Protein AF-A0A8J6DW94-F1 (afdb_monomer_lite)

InterPro domains:
  IPR004018 RPEL repeat [PF02755] (27-47)
  IPR004018 RPEL repeat [PF02755] (63-83)
  IPR004018 RPEL repeat [PS51073] (24-49)
  IPR004018 RPEL repeat [PS51073] (62-87)
  IPR004018 RPEL repeat [SM00707] (24-49)
  IPR004018 RPEL repeat [SM00707] (62-87)

Structure (mmCIF, N/CA/C/O backbone):
data_AF-A0A8J6DW94-F1
#
_entry.id   AF-A0A8J6DW94-F1
#
loop_
_atom_site.group_PDB
_atom_site.id
_atom_site.type_symbol
_atom_site.label_atom_id
_atom_site.label_alt_id
_atom_site.label_comp_id
_atom_site.label_asym_id
_atom_site.label_entity_id
_atom_site.label_seq_id
_atom_site.pdbx_PDB_ins_code
_atom_site.Cartn_x
_atom_site.Cartn_y
_atom_site.Cartn_z
_atom_site.occupancy
_atom_site.B_iso_or_equiv
_atom_site.auth_seq_id
_atom_site.auth_comp_id
_atom_site.auth_asym_id
_atom_site.auth_atom_id
_atom_site.pdbx_PDB_model_num
ATOM 1 N N . MET A 1 1 ? -70.654 -17.338 46.411 1.00 40.53 1 MET A N 1
ATOM 2 C CA . MET A 1 1 ? -70.221 -18.066 45.198 1.00 40.53 1 MET A CA 1
ATOM 3 C C . MET A 1 1 ? -68.732 -18.326 45.319 1.00 40.53 1 MET A C 1
ATOM 5 O O . MET A 1 1 ? -67.954 -17.405 45.124 1.00 40.53 1 MET A O 1
ATOM 9 N N . SER A 1 2 ? -68.348 -19.541 45.704 1.00 48.34 2 SER A N 1
ATOM 10 C CA . SER A 1 2 ? -66.944 -19.967 45.743 1.00 48.34 2 SER A CA 1
ATOM 11 C C . SER A 1 2 ? -66.752 -21.016 44.650 1.00 48.34 2 SER A C 1
ATOM 13 O O . SER A 1 2 ? -67.523 -21.980 44.637 1.00 48.34 2 SER A O 1
ATOM 15 N N . PRO A 1 3 ? -65.797 -20.866 43.718 1.00 54.03 3 PRO A N 1
ATOM 16 C CA . PRO A 1 3 ? -65.589 -21.875 42.697 1.00 54.03 3 PRO A CA 1
ATOM 17 C C . PR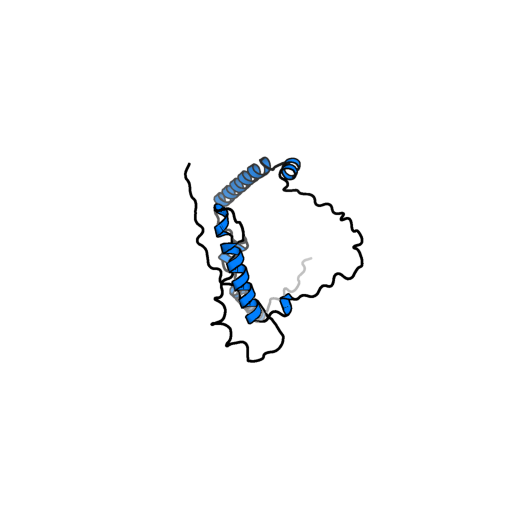O A 1 3 ? -64.785 -23.029 43.303 1.00 54.03 3 PRO A C 1
ATOM 19 O O . PRO A 1 3 ? -63.608 -22.884 43.622 1.00 54.03 3 PRO A O 1
ATOM 22 N N . GLN A 1 4 ? -65.427 -24.184 43.467 1.00 47.59 4 GLN A N 1
ATOM 23 C CA . GLN A 1 4 ? -64.734 -25.451 43.680 1.00 47.59 4 GLN A CA 1
ATOM 24 C C . GLN A 1 4 ? -64.461 -26.075 42.310 1.00 47.59 4 GLN A C 1
ATOM 26 O O . GLN A 1 4 ? -65.332 -26.707 41.718 1.00 47.59 4 GLN A O 1
ATOM 31 N N . GLY A 1 5 ? -63.258 -25.861 41.781 1.00 53.09 5 GLY A N 1
ATOM 32 C CA . GLY A 1 5 ? -62.704 -26.730 40.744 1.00 53.09 5 GLY A CA 1
ATOM 33 C C . GLY A 1 5 ? -61.970 -27.896 41.414 1.00 53.09 5 GLY A C 1
ATOM 34 O O . GLY A 1 5 ? -61.315 -27.670 42.434 1.00 53.09 5 GLY A O 1
ATOM 35 N N . PRO A 1 6 ? -62.031 -29.133 40.889 1.00 53.91 6 PRO A N 1
ATOM 36 C CA . PRO A 1 6 ? -61.232 -30.219 41.430 1.00 53.91 6 PRO A CA 1
ATOM 37 C C . PRO A 1 6 ? -59.765 -29.938 41.097 1.00 53.91 6 PRO A C 1
ATOM 39 O O . PRO A 1 6 ? -59.317 -30.131 39.964 1.00 53.91 6 PRO A O 1
ATOM 42 N N . GLY A 1 7 ? -59.011 -29.464 42.090 1.00 57.47 7 GLY A N 1
ATOM 43 C CA . GLY A 1 7 ? -57.556 -29.489 42.059 1.00 57.47 7 GLY A CA 1
ATOM 44 C C . GLY A 1 7 ? -57.127 -30.944 41.944 1.00 57.47 7 GLY A C 1
ATOM 45 O O . GLY A 1 7 ? -57.114 -31.672 42.933 1.00 57.47 7 GLY A O 1
ATOM 46 N N . ARG A 1 8 ? -56.869 -31.395 40.715 1.00 63.56 8 ARG A N 1
ATOM 47 C CA . ARG A 1 8 ? -56.412 -32.751 40.414 1.00 63.56 8 ARG A CA 1
ATOM 48 C C . ARG A 1 8 ? -55.050 -32.918 41.095 1.00 63.56 8 ARG A C 1
ATOM 50 O O . ARG A 1 8 ? -54.038 -32.479 40.556 1.00 63.56 8 ARG A O 1
ATOM 57 N N . LEU A 1 9 ? -55.035 -33.468 42.310 1.00 63.00 9 LEU A N 1
ATOM 58 C CA . LEU A 1 9 ? -53.803 -33.808 43.018 1.00 63.00 9 LEU A CA 1
ATOM 59 C C . LEU A 1 9 ? -53.008 -34.743 42.104 1.00 63.00 9 LEU A C 1
ATOM 61 O O . LEU A 1 9 ? -53.555 -35.727 41.597 1.00 63.00 9 LEU A O 1
ATOM 65 N N . MET A 1 10 ? -51.753 -34.390 41.814 1.00 67.31 10 MET A N 1
ATOM 66 C CA . MET A 1 10 ? -50.917 -35.237 40.968 1.00 67.31 10 MET A CA 1
ATOM 67 C C . MET A 1 10 ? -50.777 -36.612 41.629 1.00 67.31 10 MET A C 1
ATOM 69 O O . MET A 1 10 ? -50.791 -36.741 42.850 1.00 67.31 10 MET A O 1
ATOM 73 N N . THR A 1 11 ? -50.699 -37.672 40.832 1.00 78.31 11 THR A N 1
ATOM 74 C CA . THR A 1 11 ? -50.523 -39.020 41.381 1.00 78.31 11 THR A CA 1
ATOM 75 C C . THR A 1 11 ? -49.097 -39.174 41.927 1.00 78.31 11 THR A C 1
ATOM 77 O O . THR A 1 11 ? -48.193 -38.497 41.433 1.00 78.31 11 THR A O 1
ATOM 80 N N . PRO A 1 12 ? -48.837 -40.084 42.886 1.00 76.19 12 PRO A N 1
ATOM 81 C CA . PRO A 1 12 ? -47.481 -40.372 43.374 1.00 76.19 12 PRO A CA 1
ATOM 82 C C . PRO A 1 12 ? -46.463 -40.617 42.245 1.00 76.19 12 PRO A C 1
ATOM 84 O O . PRO A 1 12 ? -45.382 -40.039 42.243 1.00 76.19 12 PRO A O 1
ATOM 87 N N . ARG A 1 13 ? -46.865 -41.354 41.198 1.00 75.06 13 ARG A N 1
ATOM 88 C CA . ARG A 1 13 ? -46.064 -41.560 39.975 1.00 75.06 13 ARG A CA 1
ATOM 89 C C . ARG A 1 13 ? -45.854 -40.282 39.151 1.00 75.06 13 ARG A C 1
ATOM 91 O O . ARG A 1 13 ? -44.829 -40.125 38.495 1.00 75.06 13 ARG A O 1
ATOM 98 N N . GLY A 1 14 ? -46.824 -39.369 39.161 1.00 81.50 14 GLY A N 1
ATOM 99 C CA . GLY A 1 14 ? -46.700 -38.046 38.549 1.00 81.50 14 GLY A CA 1
ATOM 100 C C . GLY A 1 14 ? -45.644 -37.189 39.248 1.00 81.50 14 GLY A C 1
ATOM 101 O O . GLY A 1 14 ? -44.843 -36.553 38.567 1.00 81.50 14 GLY A O 1
ATOM 102 N N . TYR A 1 15 ? -45.577 -37.235 40.582 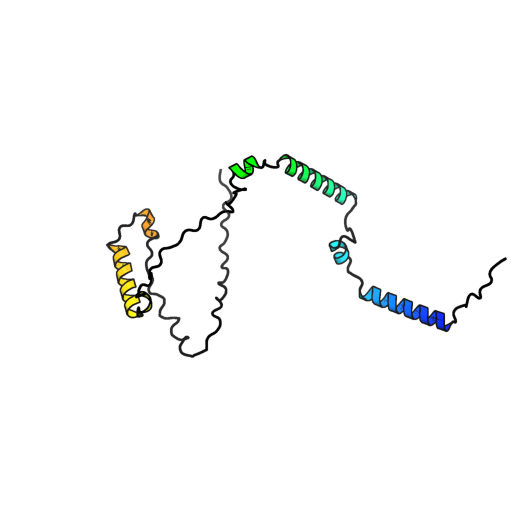1.00 80.88 15 TYR A N 1
ATOM 103 C CA . TYR A 1 15 ? -44.519 -36.565 41.344 1.00 80.88 15 TYR A CA 1
ATOM 104 C C . TYR A 1 15 ? -43.137 -37.150 41.038 1.00 80.88 15 TYR A C 1
ATOM 106 O O . TYR A 1 15 ? -42.209 -36.384 40.797 1.00 80.88 15 TYR A O 1
ATOM 114 N N . GLU A 1 16 ? -43.003 -38.475 40.950 1.00 84.06 16 GLU A N 1
ATOM 115 C CA . GLU A 1 16 ? -41.745 -39.136 40.561 1.00 84.06 16 GLU A CA 1
ATOM 116 C C . GLU A 1 16 ? -41.292 -38.751 39.144 1.00 84.06 16 GLU A C 1
ATOM 118 O O . GLU A 1 16 ? -40.115 -38.477 38.910 1.00 84.06 16 GLU A O 1
ATOM 123 N N . MET A 1 17 ? -42.221 -38.677 38.184 1.00 84.81 17 MET A N 1
ATOM 124 C CA . MET A 1 17 ? -41.913 -38.263 36.813 1.00 84.81 17 MET A CA 1
ATOM 125 C C . MET A 1 17 ? -41.454 -36.803 36.752 1.00 84.81 17 MET A C 1
ATOM 127 O O . MET A 1 17 ? -40.468 -36.497 36.082 1.00 84.81 17 MET A O 1
ATOM 131 N N . VAL A 1 18 ? -42.127 -35.904 37.474 1.00 87.50 18 VAL A N 1
ATOM 132 C CA . VAL A 1 18 ? -41.726 -34.492 37.567 1.00 87.50 18 VAL A CA 1
ATOM 133 C C . VAL A 1 18 ? -40.371 -34.357 38.268 1.00 87.50 18 VAL A C 1
ATOM 135 O O . VAL A 1 18 ? -39.518 -33.614 37.788 1.00 87.50 18 VAL A O 1
ATOM 138 N N . GLN A 1 19 ? -40.126 -35.118 39.340 1.00 86.69 19 GLN A N 1
ATOM 139 C CA . GLN A 1 19 ? -38.828 -35.173 40.022 1.00 86.69 19 GLN A CA 1
ATOM 140 C C . GLN A 1 19 ? -37.714 -35.647 39.082 1.00 86.69 19 GLN A C 1
ATOM 142 O O . GLN A 1 19 ? -36.645 -35.039 39.042 1.00 86.69 19 GLN A O 1
ATOM 147 N N . LYS A 1 20 ? -37.972 -36.682 38.275 1.00 90.38 20 LYS A N 1
ATOM 148 C CA . LYS A 1 20 ? -37.022 -37.196 37.281 1.00 90.38 20 LYS A CA 1
ATOM 149 C C . LYS A 1 20 ? -36.726 -36.172 36.183 1.00 90.38 20 LYS A C 1
ATOM 151 O O . LYS A 1 20 ? -35.564 -35.935 35.874 1.00 90.38 20 LYS A O 1
ATOM 156 N N . LEU A 1 21 ? -37.753 -35.517 35.637 1.00 92.06 21 LEU A N 1
ATOM 157 C CA . LEU A 1 21 ? -37.589 -34.468 34.623 1.00 92.06 21 LEU A CA 1
ATOM 158 C C . LEU A 1 21 ? -36.811 -33.262 35.164 1.00 92.06 21 LEU A C 1
ATOM 160 O O . LEU A 1 21 ? -35.969 -32.699 34.464 1.00 92.06 21 LEU A O 1
ATOM 164 N N . PHE A 1 22 ? -37.065 -32.883 36.415 1.00 92.12 22 PHE A N 1
ATOM 165 C CA . PHE A 1 22 ? -36.331 -31.822 37.093 1.00 92.12 22 PHE A CA 1
ATOM 166 C C . PHE A 1 22 ? -34.859 -32.204 37.296 1.00 92.12 22 PHE A C 1
ATOM 168 O O . PHE A 1 22 ? -33.972 -31.422 36.958 1.00 92.12 22 PHE A O 1
ATOM 175 N N . LEU A 1 23 ? -34.584 -33.428 37.758 1.00 93.81 23 LEU A N 1
ATOM 176 C CA . LEU A 1 23 ? -33.227 -33.969 37.881 1.00 93.81 23 LEU A CA 1
ATOM 177 C C . LEU A 1 23 ? -32.488 -33.988 36.538 1.00 93.81 23 LEU A C 1
ATOM 179 O O . LEU A 1 23 ? -31.344 -33.540 36.464 1.00 93.81 23 LEU A O 1
ATOM 183 N N . ASP A 1 24 ? -33.142 -34.439 35.467 1.00 93.19 24 ASP A N 1
ATOM 184 C CA . ASP A 1 24 ? -32.558 -34.486 34.125 1.00 93.19 24 ASP A CA 1
ATOM 185 C C . ASP A 1 24 ? -32.246 -33.080 33.586 1.00 93.19 24 ASP A C 1
ATOM 187 O O . ASP A 1 24 ? -31.183 -32.855 32.997 1.00 93.19 24 ASP A O 1
ATOM 191 N N . LEU A 1 25 ? -33.130 -32.104 33.828 1.00 93.94 25 LEU A N 1
ATOM 192 C CA . LEU A 1 25 ? -32.897 -30.701 33.481 1.00 93.94 25 LEU A CA 1
ATOM 193 C C . LEU A 1 25 ? -31.694 -30.128 34.240 1.00 93.94 25 LEU A C 1
ATOM 195 O O . LEU A 1 25 ? -30.821 -29.506 33.629 1.00 93.94 25 LEU A O 1
ATOM 199 N N . PHE A 1 26 ? -31.626 -30.355 35.553 1.00 93.44 26 PHE A N 1
ATOM 200 C CA . PHE A 1 26 ? -30.504 -29.913 36.380 1.00 93.44 26 PHE A CA 1
ATOM 201 C C . PHE A 1 26 ? -29.190 -30.539 35.920 1.00 93.44 26 PHE A C 1
ATOM 203 O O . PHE A 1 26 ? -28.195 -29.833 35.761 1.00 93.44 26 PHE A O 1
ATOM 210 N N . ARG A 1 27 ? -29.190 -31.838 35.614 1.00 93.38 27 ARG A N 1
ATOM 211 C CA . ARG A 1 27 ? -28.007 -32.555 35.129 1.00 93.38 27 ARG A CA 1
ATOM 212 C C . ARG A 1 27 ? -27.491 -31.978 33.809 1.00 93.38 27 ARG A C 1
ATOM 214 O O . ARG A 1 27 ? -26.289 -31.758 33.670 1.00 93.38 27 ARG A O 1
ATOM 221 N N . ARG A 1 28 ? -28.392 -31.648 32.874 1.00 94.12 28 ARG A N 1
ATOM 222 C CA . ARG A 1 28 ? -28.044 -30.969 31.611 1.00 94.12 28 ARG A CA 1
ATOM 223 C C . ARG A 1 28 ? -27.472 -29.569 31.850 1.00 94.12 28 ARG A C 1
ATOM 225 O O . ARG A 1 28 ? -26.432 -29.239 31.286 1.00 94.12 28 ARG A O 1
ATOM 232 N N . ARG A 1 29 ? -28.097 -28.761 32.715 1.00 95.00 29 ARG A N 1
ATOM 233 C CA . ARG A 1 29 ? -27.619 -27.404 33.045 1.00 95.00 29 ARG A CA 1
ATOM 234 C C . ARG A 1 29 ? -26.245 -27.408 33.709 1.00 95.00 29 ARG A C 1
ATOM 236 O O . ARG A 1 29 ? -25.416 -26.575 33.366 1.00 95.00 29 ARG A O 1
ATOM 243 N N . LEU A 1 30 ? -25.992 -28.355 34.609 1.00 93.25 30 LEU A N 1
ATOM 244 C CA . LEU A 1 30 ? -24.696 -28.497 35.269 1.00 93.25 30 LEU A CA 1
ATOM 245 C C . LEU A 1 30 ? -23.604 -28.973 34.302 1.00 93.25 30 LEU A C 1
ATOM 247 O O . LEU A 1 30 ? -22.482 -28.489 34.394 1.00 93.25 30 LEU A O 1
ATOM 251 N N . SER A 1 31 ? -23.932 -29.850 33.344 1.00 93.69 31 SER A N 1
ATOM 252 C CA . SER A 1 31 ? -22.970 -30.313 32.328 1.00 93.69 31 SER A CA 1
ATOM 253 C C . SER A 1 31 ? -22.510 -29.219 31.359 1.00 93.69 31 SER A C 1
ATOM 255 O O . SER A 1 31 ? -21.421 -29.308 30.810 1.00 93.69 31 SER A O 1
ATOM 257 N N . GLN A 1 32 ? -23.332 -28.185 31.159 1.00 93.25 32 GLN A N 1
ATOM 258 C CA . GLN A 1 32 ? -23.050 -27.056 30.265 1.00 93.25 32 GLN A CA 1
ATOM 259 C C . GLN A 1 32 ? -22.691 -25.782 31.036 1.00 93.25 32 GLN A C 1
ATOM 261 O O . GLN A 1 32 ? -22.798 -24.683 30.493 1.00 93.25 32 GLN A O 1
ATOM 266 N N . ARG A 1 33 ? -22.349 -25.898 32.322 1.00 94.38 33 ARG A N 1
ATOM 267 C CA . ARG A 1 33 ? -22.059 -24.742 33.166 1.00 94.38 33 ARG A CA 1
ATOM 268 C C . ARG A 1 33 ? -20.761 -24.068 32.685 1.00 94.38 33 ARG A C 1
ATOM 270 O O . ARG A 1 33 ? -19.721 -24.718 32.754 1.00 94.38 33 ARG A O 1
ATOM 277 N N . PRO A 1 34 ? -20.802 -22.795 32.246 1.00 92.69 34 PRO A N 1
ATOM 278 C CA . PRO A 1 34 ? -19.602 -22.049 31.870 1.00 92.69 34 PRO A CA 1
ATOM 279 C C . PRO A 1 34 ? -18.651 -21.880 33.055 1.00 92.69 34 PRO A C 1
ATOM 281 O O . PRO A 1 34 ? -19.092 -21.863 34.214 1.00 92.69 34 PRO A O 1
ATOM 284 N N . THR A 1 35 ? -17.361 -21.728 32.772 1.00 93.12 35 THR A N 1
ATOM 285 C CA . THR A 1 35 ? -16.365 -21.446 33.816 1.00 93.12 35 THR A CA 1
ATOM 286 C C . THR A 1 35 ? -16.508 -20.008 34.329 1.00 93.12 35 THR A C 1
ATOM 288 O O . THR A 1 35 ? -17.116 -19.153 33.683 1.00 93.12 35 THR A O 1
ATOM 291 N N . ALA A 1 36 ? -15.975 -19.722 35.522 1.00 90.12 36 ALA A N 1
ATOM 292 C CA . ALA A 1 36 ? -16.017 -18.368 36.082 1.00 90.12 36 ALA A CA 1
ATOM 293 C C . ALA A 1 36 ? -15.286 -17.358 35.178 1.00 90.12 36 ALA A C 1
ATOM 295 O O . ALA A 1 36 ? -15.826 -16.294 34.896 1.00 90.12 36 ALA A O 1
ATOM 296 N N . GLU A 1 37 ? -14.131 -17.742 34.631 1.00 88.75 37 GLU A N 1
ATOM 297 C CA . GLU A 1 37 ? -13.337 -16.914 33.717 1.00 88.75 37 GLU A CA 1
ATOM 298 C C . GLU A 1 37 ? -14.092 -16.582 32.416 1.00 88.75 37 GLU A C 1
ATOM 300 O O . GLU A 1 37 ? -14.098 -15.435 31.970 1.00 88.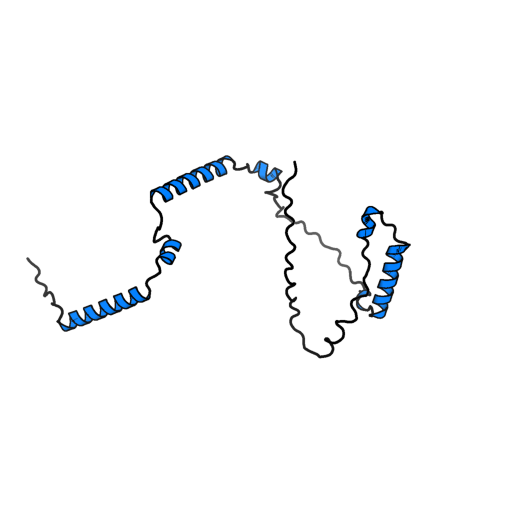75 37 GLU A O 1
ATOM 305 N N . GLU A 1 38 ? -14.818 -17.542 31.831 1.00 90.38 38 GLU A N 1
ATOM 306 C CA . GLU A 1 38 ? -15.663 -17.296 30.651 1.00 90.38 38 GLU A CA 1
ATOM 307 C C . GLU A 1 38 ? -16.783 -16.282 30.935 1.00 90.38 38 GLU A C 1
ATOM 309 O O . GLU A 1 38 ? -17.158 -15.487 30.067 1.00 90.38 38 GLU A O 1
ATOM 314 N N . LEU A 1 39 ? -17.336 -16.298 32.151 1.00 92.06 39 LEU A N 1
ATOM 315 C CA . LEU A 1 39 ? -18.343 -15.328 32.578 1.00 92.06 39 LEU A CA 1
ATOM 316 C C . LEU A 1 39 ? -17.730 -13.943 32.817 1.00 92.06 39 LEU A C 1
ATOM 318 O O . LEU A 1 39 ? -18.392 -12.946 32.525 1.00 92.06 39 LEU A O 1
ATOM 322 N N . GLU A 1 40 ? -16.483 -13.867 33.286 1.00 88.06 40 GLU A N 1
ATOM 323 C CA . GLU A 1 40 ? -15.735 -12.612 33.438 1.00 88.06 40 GLU A CA 1
ATOM 324 C C . GLU A 1 40 ? -15.404 -11.970 32.089 1.00 88.06 40 GLU A C 1
ATOM 326 O O . GLU A 1 40 ? -15.665 -10.782 31.882 1.00 88.06 40 GLU A O 1
ATOM 331 N N . GLN A 1 41 ? -14.940 -12.767 31.124 1.00 88.56 41 GLN A N 1
ATOM 332 C CA . GLN A 1 41 ? -14.684 -12.320 29.750 1.00 88.56 41 GLN A CA 1
ATOM 333 C C . GLN A 1 41 ? -15.952 -11.791 29.068 1.00 88.56 41 GLN A C 1
ATOM 335 O O . GLN A 1 41 ? -15.904 -10.830 28.299 1.00 88.56 41 GLN A O 1
ATOM 340 N N . ARG A 1 42 ? -17.111 -12.386 29.377 1.00 91.44 42 ARG A N 1
ATOM 341 C CA . ARG A 1 42 ? -18.427 -11.923 28.902 1.00 91.44 42 ARG A CA 1
ATOM 342 C C . ARG A 1 42 ? -19.009 -10.770 29.721 1.00 91.44 42 ARG A C 1
ATOM 344 O O . ARG A 1 42 ? -20.128 -10.348 29.443 1.00 91.44 42 ARG A O 1
ATOM 351 N N . ASN A 1 43 ? -18.276 -10.260 30.710 1.00 86.31 43 ASN A N 1
ATOM 352 C CA . ASN A 1 43 ? -18.707 -9.196 31.619 1.00 86.31 43 ASN A CA 1
ATOM 353 C C . ASN A 1 43 ? -19.960 -9.538 32.453 1.00 86.31 43 ASN A C 1
ATOM 355 O O . ASN A 1 43 ? -20.642 -8.643 32.945 1.00 86.31 43 ASN A O 1
ATOM 359 N N . ILE A 1 44 ? -20.280 -10.828 32.599 1.00 89.00 44 ILE A N 1
ATOM 360 C CA . ILE A 1 44 ? -21.412 -11.318 33.399 1.00 89.00 44 ILE A CA 1
ATOM 361 C C . ILE A 1 44 ? -21.000 -11.419 34.869 1.00 89.00 44 ILE A C 1
ATOM 363 O O . ILE A 1 44 ? -21.760 -11.033 35.754 1.00 89.00 44 ILE A O 1
ATOM 367 N N . LEU A 1 45 ? -19.793 -11.924 35.125 1.00 85.94 45 LEU A N 1
ATOM 368 C CA . LEU A 1 45 ? -19.171 -11.899 36.443 1.00 85.94 45 LEU A CA 1
ATOM 369 C C . LEU A 1 45 ? -18.158 -10.751 36.465 1.00 85.94 45 LEU A C 1
ATOM 371 O O . LEU A 1 45 ? -17.334 -10.643 35.564 1.00 85.94 45 LEU A O 1
ATOM 375 N N . LYS A 1 46 ? -18.223 -9.864 37.459 1.00 79.81 46 LYS A N 1
ATOM 376 C CA . LYS A 1 46 ? -17.209 -8.820 37.629 1.00 79.81 46 LYS A CA 1
ATOM 377 C C . LYS A 1 46 ? -16.260 -9.231 38.753 1.00 79.81 46 LYS A C 1
ATOM 379 O O . LYS A 1 46 ? -16.714 -9.311 39.890 1.00 79.81 46 LYS A O 1
ATOM 384 N N . PRO A 1 47 ? -14.966 -9.456 38.473 1.00 68.12 47 PRO A N 1
ATOM 385 C CA . PRO A 1 47 ? -13.994 -9.849 39.495 1.00 68.12 47 PRO A CA 1
ATOM 386 C C . PRO A 1 47 ? -13.552 -8.673 40.383 1.00 68.12 47 PRO A C 1
ATOM 388 O O . PRO A 1 47 ? -12.773 -8.857 41.314 1.00 68.12 47 PRO A O 1
ATOM 391 N N . ARG A 1 48 ? -14.007 -7.450 40.080 1.00 69.94 48 ARG A N 1
ATOM 392 C CA . ARG A 1 48 ? -13.425 -6.203 40.576 1.00 69.94 48 ARG A CA 1
ATOM 393 C C . ARG A 1 48 ? -14.234 -5.547 41.689 1.00 69.94 48 ARG A C 1
ATOM 395 O O . ARG A 1 48 ? -15.458 -5.489 41.617 1.00 69.94 48 ARG A O 1
ATOM 402 N N . ASN A 1 49 ? -13.527 -4.975 42.663 1.00 79.38 49 ASN A N 1
ATOM 403 C CA . ASN A 1 49 ? -14.109 -4.125 43.700 1.00 79.38 49 ASN A CA 1
ATOM 404 C C . ASN A 1 49 ? -14.792 -2.896 43.074 1.00 79.38 49 ASN A C 1
ATOM 406 O O . ASN A 1 49 ? -14.237 -2.262 42.175 1.00 79.38 49 ASN A O 1
ATOM 410 N N . GLU A 1 50 ? -15.963 -2.506 43.589 1.00 80.69 50 GLU A N 1
ATOM 411 C CA . GLU A 1 50 ? -16.722 -1.341 43.092 1.00 80.69 50 GLU A CA 1
ATOM 412 C C . GLU A 1 50 ? -15.892 -0.044 43.093 1.00 80.69 50 GLU A C 1
ATOM 414 O O . GLU A 1 50 ? -16.055 0.817 42.227 1.00 80.69 50 GLU A O 1
ATOM 419 N N . GLN A 1 51 ? -14.961 0.080 44.045 1.00 82.81 51 GLN A N 1
ATOM 420 C CA . GLN A 1 51 ? -14.035 1.208 44.139 1.00 82.81 51 GLN A CA 1
ATOM 421 C C . GLN A 1 51 ? -13.043 1.262 42.970 1.00 82.81 51 GLN A C 1
ATOM 423 O O . GLN A 1 51 ? -12.858 2.334 42.395 1.00 82.81 51 GLN A O 1
ATOM 428 N N . GLU A 1 52 ? -12.462 0.127 42.573 1.00 84.81 52 GLU A N 1
ATOM 429 C CA . GLU A 1 52 ? -11.535 0.065 41.437 1.00 84.81 52 GLU A CA 1
ATOM 430 C C . GLU A 1 52 ? -12.252 0.375 40.122 1.00 84.81 52 GLU A C 1
ATOM 432 O O . GLU A 1 52 ? -11.747 1.147 39.314 1.00 84.81 52 GLU A O 1
ATOM 437 N N . GLU A 1 53 ? -13.469 -0.145 39.917 1.00 85.69 53 GLU A N 1
ATOM 438 C CA . GLU A 1 53 ? -14.254 0.179 38.718 1.00 85.69 53 GLU A CA 1
ATOM 439 C C . GLU A 1 53 ? -14.560 1.686 38.644 1.00 85.69 53 GLU A C 1
ATOM 441 O O . GLU A 1 53 ? -14.533 2.295 37.569 1.00 85.69 53 GLU A O 1
ATOM 446 N N . GLN A 1 54 ? -14.843 2.313 39.788 1.00 88.31 54 GLN A N 1
ATOM 447 C CA . GLN A 1 54 ? -15.101 3.746 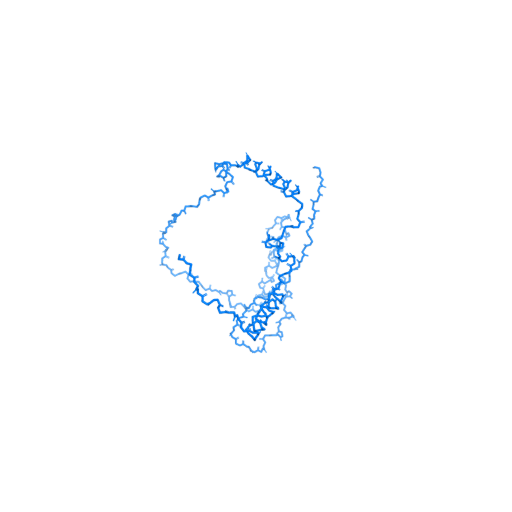39.844 1.00 88.31 54 GLN A CA 1
ATOM 448 C C . GLN A 1 54 ? -13.837 4.570 39.578 1.00 88.31 54 GLN A C 1
ATOM 450 O O . GLN A 1 54 ? -13.918 5.608 38.913 1.00 88.31 54 GLN A O 1
ATOM 455 N N . GLU A 1 55 ? -12.680 4.128 40.063 1.00 90.81 55 GLU A N 1
ATOM 456 C CA . GLU A 1 55 ? -11.391 4.754 39.776 1.00 90.81 55 GLU A CA 1
ATOM 457 C C . GLU A 1 55 ? -11.026 4.640 38.292 1.00 90.81 55 GLU A C 1
ATOM 459 O O . GLU A 1 55 ? -10.714 5.651 37.661 1.00 90.81 55 GLU A O 1
ATOM 464 N N . GLU A 1 56 ? -11.203 3.467 37.686 1.00 89.50 56 GLU A N 1
ATOM 465 C CA . GLU A 1 56 ? -10.989 3.277 36.252 1.00 89.50 56 GLU A CA 1
ATOM 466 C C . GLU A 1 56 ? -11.919 4.135 35.406 1.00 89.50 56 GLU A C 1
ATOM 468 O O . GLU A 1 56 ? -11.484 4.789 34.457 1.00 89.50 56 GLU A O 1
ATOM 473 N N . LYS A 1 57 ? -13.207 4.202 35.759 1.00 92.88 57 LYS A N 1
ATOM 474 C CA . LYS A 1 57 ? -14.156 5.088 35.075 1.00 92.88 57 LYS A CA 1
ATOM 475 C C . LYS A 1 57 ? -13.720 6.545 35.173 1.00 92.88 57 LYS A C 1
ATOM 477 O O . LYS A 1 57 ? -13.808 7.278 34.184 1.00 92.88 57 LYS A O 1
ATOM 482 N N . ARG A 1 58 ? -13.241 6.980 36.343 1.00 94.62 58 ARG A N 1
ATOM 483 C CA . ARG A 1 58 ? -12.712 8.338 36.539 1.00 94.62 58 ARG A CA 1
ATOM 484 C C . ARG A 1 58 ? -11.470 8.570 35.689 1.00 94.62 58 ARG A C 1
ATOM 486 O O . ARG A 1 58 ? -11.377 9.613 35.042 1.00 94.62 58 ARG A O 1
ATOM 493 N N . GLU A 1 59 ? -10.551 7.613 35.635 1.00 95.12 59 GLU A N 1
ATOM 494 C CA . GLU A 1 59 ? -9.340 7.724 34.832 1.00 95.12 59 GLU A CA 1
ATOM 495 C C . GLU A 1 59 ? -9.647 7.756 33.330 1.00 95.12 59 GLU A C 1
ATOM 497 O O . GLU A 1 59 ? -9.154 8.640 32.622 1.00 95.12 59 GLU A O 1
ATOM 502 N N . ILE A 1 60 ? -10.506 6.856 32.845 1.00 96.00 60 ILE A N 1
ATOM 503 C CA . ILE A 1 60 ? -10.960 6.818 31.451 1.00 96.00 60 ILE A CA 1
ATOM 504 C C . ILE A 1 60 ? -11.613 8.149 31.086 1.00 96.00 60 ILE A C 1
ATOM 506 O O . ILE A 1 60 ? -11.269 8.734 30.056 1.00 96.00 60 ILE A O 1
ATOM 510 N N . LYS A 1 61 ? -12.496 8.670 31.946 1.00 97.06 61 LYS A N 1
ATOM 511 C CA . LYS A 1 61 ? -13.151 9.966 31.740 1.00 97.06 61 LYS A CA 1
ATOM 512 C C . LYS A 1 61 ? -12.131 11.102 31.686 1.00 97.06 61 LYS A C 1
ATOM 514 O O . LYS A 1 61 ? -12.158 11.893 30.749 1.00 97.06 61 LYS A O 1
ATOM 519 N N . ARG A 1 62 ? -11.182 11.149 32.625 1.00 96.62 62 ARG A N 1
ATOM 520 C CA . ARG A 1 62 ? -10.098 12.147 32.648 1.00 96.62 62 ARG A CA 1
ATOM 521 C C . ARG A 1 62 ? -9.257 12.092 31.371 1.00 96.62 62 ARG A C 1
ATOM 523 O O . ARG A 1 62 ? -8.991 13.126 30.757 1.00 96.62 62 ARG A O 1
ATOM 530 N N . ARG A 1 63 ? -8.852 10.890 30.948 1.00 96.81 63 ARG A N 1
ATOM 531 C CA . ARG A 1 63 ? -8.054 10.670 29.733 1.00 96.81 63 ARG A CA 1
ATOM 532 C C . ARG A 1 63 ? -8.818 11.095 28.484 1.00 96.81 63 ARG A C 1
ATOM 534 O O . ARG A 1 63 ? -8.233 11.729 27.608 1.00 96.81 63 ARG A O 1
ATOM 541 N N . LEU A 1 64 ? -10.100 10.748 28.402 1.00 97.31 64 LEU A N 1
ATOM 542 C CA . LEU A 1 64 ? -10.963 11.112 27.286 1.00 97.31 64 LEU A CA 1
ATOM 543 C C . LEU A 1 64 ? -11.126 12.629 27.188 1.00 97.31 64 LEU A C 1
ATOM 545 O O . LEU A 1 64 ? -10.883 13.180 26.119 1.00 97.31 64 LEU A O 1
ATOM 549 N N . THR A 1 65 ? -11.445 13.308 28.293 1.00 96.62 65 THR A N 1
ATOM 550 C CA . THR A 1 65 ? -11.582 14.772 28.320 1.00 96.62 65 THR A CA 1
ATOM 551 C C . THR A 1 65 ? -10.318 15.464 27.814 1.00 96.62 65 THR A C 1
ATOM 553 O O . THR A 1 65 ? -10.409 16.336 26.956 1.00 96.62 65 THR A O 1
ATOM 556 N N . ARG A 1 66 ? -9.133 15.018 28.256 1.00 96.56 66 ARG A N 1
ATOM 557 C CA . ARG A 1 66 ? -7.848 15.552 27.773 1.00 96.56 66 ARG A CA 1
ATOM 558 C C . ARG A 1 66 ? -7.634 15.326 26.271 1.00 96.56 66 ARG A C 1
ATOM 560 O O . ARG A 1 66 ? -7.144 16.213 25.582 1.00 96.56 66 ARG A O 1
ATOM 567 N N . LYS A 1 67 ? -7.981 14.141 25.752 1.00 96.25 67 LYS A N 1
ATOM 568 C CA . LYS A 1 67 ? -7.862 13.841 24.312 1.00 96.25 67 LYS A CA 1
ATOM 569 C C . LYS A 1 67 ? -8.818 14.684 23.470 1.00 96.25 67 LYS A C 1
ATOM 571 O O . LYS A 1 67 ? -8.443 15.124 22.391 1.00 96.25 67 LYS A O 1
ATOM 576 N N . LEU A 1 68 ? -10.037 14.904 23.955 1.00 94.12 68 LEU A N 1
ATOM 577 C CA . LEU A 1 68 ? -11.036 15.705 23.254 1.00 94.12 68 LEU A CA 1
ATOM 578 C C . LEU A 1 68 ? -10.693 17.198 23.267 1.00 94.12 68 LEU A C 1
ATOM 580 O O . LEU A 1 68 ? -10.931 17.865 22.266 1.00 94.12 68 LEU A O 1
ATOM 584 N N . SER A 1 69 ? -10.097 17.714 24.348 1.00 93.94 69 SER A N 1
ATOM 585 C CA . SER A 1 69 ? -9.679 19.121 24.425 1.00 93.94 69 SER A CA 1
ATOM 586 C C . SER A 1 69 ? -8.485 19.450 23.527 1.00 93.94 69 SER A C 1
ATOM 588 O O . SER A 1 69 ? -8.316 20.595 23.139 1.00 93.94 69 SER A O 1
ATOM 590 N N . GLN A 1 70 ? -7.649 18.460 23.206 1.00 92.50 70 GLN A N 1
ATOM 591 C CA . GLN A 1 70 ? -6.484 18.601 22.320 1.00 92.50 70 GLN A CA 1
ATOM 592 C C . GLN A 1 70 ? -6.780 18.115 20.896 1.00 92.50 70 GLN A C 1
ATOM 594 O O . GLN A 1 70 ? -5.872 17.734 20.156 1.00 92.50 70 GLN A O 1
ATOM 599 N N . ARG A 1 71 ? -8.059 18.049 20.519 1.00 92.56 71 ARG A N 1
ATOM 600 C CA . ARG A 1 71 ? -8.454 17.593 19.192 1.00 92.56 71 ARG A CA 1
ATOM 601 C C . ARG A 1 71 ? -8.063 18.662 18.157 1.00 92.56 71 ARG A C 1
ATOM 603 O O . ARG A 1 71 ? -8.556 19.780 18.274 1.00 92.56 71 ARG A O 1
ATOM 610 N N . PRO A 1 72 ? -7.220 18.333 17.160 1.00 91.50 72 PRO A N 1
ATOM 611 C CA . PRO A 1 72 ? -6.840 19.284 16.119 1.00 91.50 72 PRO A CA 1
ATOM 612 C C . PRO A 1 72 ? -8.048 19.671 15.261 1.00 91.50 72 PRO A C 1
ATOM 614 O O . PRO A 1 72 ? -8.992 18.883 15.104 1.00 91.50 72 PRO A O 1
ATOM 617 N N . THR A 1 73 ? -8.002 20.875 14.697 1.00 90.25 73 THR A N 1
ATOM 618 C CA . THR A 1 73 ? -9.036 21.385 13.787 1.00 90.25 73 THR A CA 1
ATOM 619 C C . THR A 1 73 ? -8.984 20.688 12.423 1.00 90.25 73 THR A C 1
ATOM 621 O O . THR A 1 73 ? -8.005 20.028 12.062 1.00 90.25 73 THR A O 1
ATOM 624 N N . VAL A 1 74 ? -10.067 20.791 11.647 1.00 84.69 74 VAL A N 1
ATOM 625 C CA . VAL A 1 74 ? -10.127 20.199 10.299 1.00 84.69 74 VAL A CA 1
ATOM 626 C C . VAL A 1 74 ? -9.125 20.891 9.371 1.00 84.69 74 VAL A C 1
ATOM 628 O O . VAL A 1 74 ? -8.500 20.237 8.536 1.00 84.69 74 VAL A O 1
ATOM 631 N N . GLU A 1 75 ? -8.950 22.194 9.553 1.00 84.88 75 GLU A N 1
ATOM 632 C CA . GLU A 1 75 ? -8.005 23.051 8.849 1.00 84.88 75 GLU A CA 1
ATOM 633 C C . GLU A 1 75 ? -6.558 22.592 9.097 1.00 84.88 75 GLU A C 1
ATOM 635 O O . GLU A 1 75 ? -5.849 22.296 8.137 1.00 84.88 75 GLU A O 1
ATOM 640 N N . GLU A 1 76 ? -6.154 22.376 10.355 1.00 87.06 76 GLU A N 1
ATOM 641 C CA . GLU A 1 76 ? -4.817 21.858 10.706 1.00 87.06 76 GLU A CA 1
ATOM 642 C C . GLU A 1 76 ? -4.524 20.484 10.087 1.00 87.06 76 GLU A C 1
ATOM 644 O O . GLU A 1 76 ? -3.406 20.192 9.657 1.00 87.06 76 GLU A O 1
ATOM 649 N N . LEU A 1 77 ? -5.525 19.602 10.033 1.00 86.94 77 LEU A N 1
ATOM 650 C CA . LEU A 1 77 ? -5.370 18.279 9.428 1.00 86.94 77 LEU A CA 1
ATOM 651 C C . LEU A 1 77 ? -5.232 18.347 7.896 1.00 86.94 77 LEU A C 1
ATOM 653 O O . LEU A 1 77 ? -4.583 17.478 7.303 1.00 86.94 77 LEU A O 1
ATOM 657 N N . ARG A 1 78 ? -5.817 19.366 7.250 1.00 81.12 78 ARG A N 1
ATOM 658 C CA . ARG A 1 78 ? -5.619 19.653 5.818 1.00 81.12 78 ARG A CA 1
ATOM 659 C C . ARG A 1 78 ? -4.237 20.250 5.558 1.00 81.12 78 ARG A C 1
ATOM 661 O O . ARG A 1 78 ? -3.572 19.805 4.626 1.00 81.12 78 ARG A O 1
ATOM 668 N N . GLU A 1 79 ? -3.775 21.172 6.403 1.00 84.56 79 GLU A N 1
ATOM 669 C CA . GLU A 1 79 ? -2.422 21.749 6.328 1.00 84.56 79 GLU A CA 1
ATOM 670 C C . GLU A 1 79 ? -1.335 20.684 6.502 1.00 84.56 79 GLU A C 1
ATOM 672 O O . GLU A 1 79 ? -0.376 20.631 5.732 1.00 84.56 79 GLU A O 1
ATOM 677 N N . ARG A 1 80 ? -1.528 19.754 7.446 1.00 87.44 80 ARG A N 1
ATOM 678 C CA . ARG A 1 80 ? -0.646 18.591 7.644 1.00 87.44 80 ARG A CA 1
ATOM 679 C C . ARG A 1 80 ? -0.773 17.523 6.556 1.00 87.44 80 ARG A C 1
ATOM 681 O O . ARG A 1 80 ? -0.115 16.492 6.654 1.00 87.44 80 ARG A O 1
ATOM 688 N N . LYS A 1 81 ? -1.616 17.743 5.538 1.00 80.19 81 LYS A N 1
ATOM 689 C CA . LYS A 1 81 ? -1.890 16.795 4.447 1.00 80.19 81 LYS A CA 1
ATOM 690 C C . LYS A 1 81 ? -2.287 15.400 4.956 1.00 80.19 81 LYS A C 1
ATOM 692 O O . LYS A 1 81 ? -1.973 14.389 4.341 1.00 80.19 81 LYS A O 1
ATOM 697 N N . ILE A 1 82 ? -2.985 15.342 6.087 1.00 83.69 82 ILE A N 1
ATOM 698 C CA . ILE A 1 82 ? -3.573 14.101 6.611 1.00 83.69 82 ILE A CA 1
ATOM 699 C C . ILE A 1 82 ? -4.941 13.891 5.960 1.00 83.69 82 ILE A C 1
ATOM 701 O O . ILE A 1 82 ? -5.286 12.787 5.555 1.00 83.69 82 ILE A O 1
ATOM 705 N N . LEU A 1 83 ? -5.703 14.975 5.802 1.00 79.75 83 LEU A N 1
ATOM 706 C CA . LEU A 1 83 ? -6.952 14.994 5.045 1.00 79.75 83 LEU A CA 1
ATOM 707 C C . LEU A 1 83 ? -6.685 15.455 3.603 1.00 79.75 83 LEU A C 1
ATOM 709 O O . LEU A 1 83 ? -7.181 16.502 3.182 1.00 79.75 83 LEU A O 1
ATOM 713 N N . ILE A 1 84 ? -5.864 14.707 2.852 1.00 79.38 84 ILE A N 1
ATOM 714 C CA . ILE A 1 84 ? -5.718 14.938 1.405 1.00 79.38 84 ILE A CA 1
ATOM 715 C C . ILE A 1 84 ? -7.034 14.534 0.744 1.00 79.38 84 ILE A C 1
ATOM 717 O O . ILE A 1 84 ? -7.469 13.389 0.850 1.00 79.38 84 ILE A O 1
ATOM 721 N N . ARG A 1 85 ? -7.681 15.489 0.069 1.00 77.88 85 ARG A N 1
ATOM 722 C CA . ARG A 1 85 ? -8.816 15.196 -0.807 1.00 77.88 85 ARG A CA 1
ATOM 723 C C . ARG A 1 85 ? -8.266 14.799 -2.167 1.00 77.88 85 ARG A C 1
ATOM 725 O O . ARG A 1 85 ? -7.567 15.593 -2.793 1.00 77.88 85 ARG A O 1
ATOM 732 N N . PHE A 1 86 ? -8.581 13.590 -2.604 1.00 78.88 86 PHE A N 1
ATOM 733 C CA . PHE A 1 86 ? -8.398 13.204 -3.995 1.00 78.88 86 PHE A CA 1
ATOM 734 C C . PHE A 1 86 ? -9.541 13.808 -4.818 1.00 78.88 86 PHE A C 1
ATOM 736 O O . PHE A 1 86 ? -10.653 13.952 -4.312 1.00 78.88 86 PHE A O 1
ATOM 743 N N . SER A 1 87 ? -9.255 14.230 -6.049 1.00 76.94 87 SER A N 1
ATOM 744 C CA . SER A 1 87 ? -10.318 14.583 -6.992 1.00 76.94 87 SER A CA 1
ATOM 745 C C . SER A 1 87 ? -11.068 13.307 -7.355 1.00 76.94 87 SER A C 1
ATOM 747 O O . SER A 1 87 ? -10.438 12.334 -7.765 1.00 76.94 87 SER A O 1
ATOM 749 N N . ASP A 1 88 ? -12.393 13.322 -7.224 1.00 76.00 88 ASP A N 1
ATOM 750 C CA . ASP A 1 88 ? -13.246 12.212 -7.668 1.00 76.00 88 ASP A CA 1
ATOM 751 C C . ASP A 1 88 ? -13.310 12.128 -9.201 1.00 76.00 88 ASP A C 1
ATOM 753 O O . ASP A 1 88 ? -13.645 11.091 -9.770 1.00 76.00 88 ASP A O 1
ATOM 757 N N . TYR A 1 89 ? -12.965 13.227 -9.876 1.00 68.94 89 TYR A N 1
ATOM 758 C CA . TYR A 1 89 ? -12.951 13.327 -11.326 1.00 68.94 89 TYR A CA 1
ATOM 759 C C . TYR A 1 89 ? -11.546 13.065 -11.858 1.00 68.94 89 TYR A C 1
ATOM 761 O O . TYR A 1 89 ? -10.586 13.738 -11.463 1.00 68.94 89 TYR A O 1
ATOM 769 N N . VAL A 1 90 ? -11.457 12.099 -12.771 1.00 88.12 90 VAL A N 1
ATOM 770 C CA . VAL A 1 90 ? -10.254 11.749 -13.527 1.00 88.12 90 VAL A CA 1
ATOM 771 C C . VAL A 1 90 ? -10.534 12.040 -14.995 1.00 88.12 90 VAL A C 1
ATOM 773 O O . VAL A 1 90 ? -11.492 11.514 -15.561 1.00 88.12 90 VAL A O 1
ATOM 776 N N . GLU A 1 91 ? -9.712 12.885 -15.608 1.00 89.38 91 GLU A N 1
ATOM 777 C CA . GLU A 1 91 ? -9.795 13.160 -17.040 1.00 89.38 91 GLU A CA 1
ATOM 778 C C . GLU A 1 91 ? -9.258 11.960 -17.825 1.00 89.38 91 GLU A C 1
ATOM 780 O O . GLU A 1 91 ? -8.160 11.465 -17.561 1.00 89.38 91 GLU A O 1
ATOM 785 N N . VAL A 1 92 ? -10.048 11.483 -18.786 1.00 92.38 92 VAL A N 1
ATOM 786 C CA . VAL A 1 92 ? -9.668 10.398 -19.693 1.00 92.38 92 VAL A CA 1
ATOM 787 C C . VAL A 1 92 ? -9.516 10.992 -21.084 1.00 92.38 92 VAL A C 1
ATOM 789 O O . VAL A 1 92 ? -10.436 11.629 -21.593 1.00 92.38 92 VAL A O 1
ATOM 792 N N . ALA A 1 93 ? -8.353 10.781 -21.687 1.00 93.56 93 ALA A N 1
ATOM 793 C CA . ALA A 1 93 ? -8.073 11.132 -23.070 1.00 93.56 93 ALA A CA 1
ATOM 794 C C . ALA A 1 93 ? -7.743 9.861 -23.853 1.00 93.56 93 ALA A C 1
ATOM 796 O O . ALA A 1 93 ? -7.145 8.927 -23.307 1.00 93.56 93 ALA A O 1
ATOM 797 N N . ASP A 1 94 ? -8.112 9.840 -25.131 1.00 93.88 94 ASP A N 1
ATOM 798 C CA . ASP A 1 94 ? -7.812 8.710 -26.000 1.00 93.88 94 ASP A CA 1
ATOM 799 C C . ASP A 1 94 ? -6.302 8.604 -26.234 1.00 93.88 94 ASP A C 1
ATOM 801 O O . ASP A 1 94 ? -5.621 9.568 -26.599 1.00 93.88 94 ASP A O 1
ATOM 805 N N . ALA A 1 95 ? -5.763 7.406 -26.019 1.00 93.25 95 ALA A N 1
ATOM 806 C CA . ALA A 1 95 ? -4.389 7.098 -26.377 1.00 93.25 95 ALA A CA 1
ATOM 807 C C . ALA A 1 95 ? -4.277 6.891 -27.894 1.00 93.25 95 ALA A C 1
ATOM 809 O O . ALA A 1 95 ? -5.213 6.431 -28.543 1.00 93.25 95 ALA A O 1
ATOM 810 N N . GLN A 1 96 ? -3.104 7.168 -28.467 1.00 94.19 96 GLN A N 1
ATOM 811 C CA . GLN A 1 96 ? -2.878 6.900 -29.888 1.00 94.19 96 GLN A CA 1
ATOM 812 C C . GLN A 1 96 ? -3.000 5.396 -30.182 1.00 94.19 96 GLN A C 1
ATOM 814 O O . GLN A 1 96 ? -2.368 4.578 -29.495 1.00 94.19 96 GLN A O 1
ATOM 819 N N . ASP A 1 97 ? -3.757 5.057 -31.227 1.00 93.06 97 ASP A N 1
ATOM 820 C CA . ASP A 1 97 ? -3.964 3.690 -31.707 1.00 93.06 97 ASP A CA 1
ATOM 821 C C . ASP A 1 97 ? -2.930 3.340 -32.785 1.00 93.06 97 ASP A C 1
ATOM 823 O O . ASP A 1 97 ? -3.118 3.560 -33.981 1.00 93.06 97 ASP A O 1
ATOM 827 N N . TYR A 1 98 ? -1.767 2.878 -32.335 1.00 95.00 98 TYR A N 1
ATOM 828 C CA . TYR A 1 98 ? -0.721 2.341 -33.198 1.00 95.00 98 TYR A CA 1
ATOM 829 C C . TYR A 1 98 ? -0.099 1.104 -32.555 1.00 95.00 98 TYR A C 1
ATOM 831 O O . TYR A 1 98 ? -0.117 0.941 -31.327 1.00 95.00 98 TYR A O 1
ATOM 839 N N . ASP A 1 99 ? 0.485 0.241 -33.389 1.00 94.31 99 ASP A N 1
ATOM 840 C CA . ASP A 1 99 ? 1.145 -0.972 -32.919 1.00 94.31 99 ASP A CA 1
ATOM 841 C C . ASP A 1 99 ? 2.433 -0.630 -32.149 1.00 94.31 99 ASP A C 1
ATOM 843 O O . ASP A 1 99 ? 3.422 -0.163 -32.712 1.00 94.31 99 ASP A O 1
ATOM 847 N N . ARG A 1 100 ? 2.409 -0.863 -30.832 1.00 95.25 100 ARG A N 1
ATOM 848 C CA . ARG A 1 100 ? 3.544 -0.673 -29.910 1.00 95.25 100 ARG A CA 1
ATOM 849 C C . ARG A 1 100 ? 4.376 -1.945 -29.721 1.00 95.25 100 ARG A C 1
ATOM 851 O O . ARG A 1 100 ? 5.204 -2.010 -28.809 1.00 95.25 100 ARG A O 1
ATOM 858 N N . ARG A 1 101 ? 4.137 -2.995 -30.511 1.00 95.69 101 ARG A N 1
ATOM 859 C CA . ARG A 1 101 ? 4.873 -4.257 -30.393 1.00 95.69 101 ARG A CA 1
ATOM 860 C C . ARG A 1 101 ? 6.315 -4.071 -30.858 1.00 95.69 101 ARG A C 1
ATOM 862 O O . ARG A 1 101 ? 6.583 -3.581 -31.948 1.00 95.69 101 ARG A O 1
ATOM 869 N N . ALA A 1 102 ? 7.243 -4.528 -30.027 1.00 96.38 102 ALA A N 1
ATOM 870 C CA . ALA A 1 102 ? 8.664 -4.615 -30.333 1.00 96.38 102 ALA A CA 1
ATOM 871 C C . ALA A 1 102 ? 9.156 -6.040 -30.053 1.00 96.38 102 ALA A C 1
ATOM 873 O O . ALA A 1 102 ? 8.609 -6.727 -29.178 1.00 96.38 102 ALA A O 1
ATOM 874 N N . ASP A 1 103 ? 10.183 -6.486 -30.784 1.00 95.56 103 ASP A N 1
ATOM 875 C CA . ASP A 1 103 ? 10.851 -7.747 -30.458 1.00 95.56 103 ASP A CA 1
ATOM 876 C C . ASP A 1 103 ? 11.460 -7.676 -29.051 1.00 95.56 103 ASP A C 1
ATOM 878 O O . ASP A 1 103 ? 11.876 -6.618 -28.572 1.00 95.56 103 ASP A O 1
ATOM 882 N N . LYS A 1 104 ? 11.512 -8.827 -28.383 1.00 95.94 104 LYS A N 1
ATOM 883 C CA . LYS A 1 104 ? 12.048 -8.982 -27.029 1.00 95.94 104 LYS A CA 1
ATOM 884 C C . LYS A 1 104 ? 13.327 -9.816 -27.091 1.00 95.94 104 LYS A C 1
ATOM 886 O O . LYS A 1 104 ? 13.313 -10.970 -26.647 1.00 95.94 104 LYS A O 1
ATOM 891 N N . PRO A 1 105 ? 14.443 -9.279 -27.621 1.00 95.44 105 PRO A N 1
ATOM 892 C CA . PRO A 1 105 ? 15.659 -10.057 -27.876 1.00 95.44 105 PRO A CA 1
ATOM 893 C C . PRO A 1 105 ? 16.226 -10.712 -26.608 1.00 95.44 105 PRO A C 1
ATOM 895 O O . PRO A 1 105 ? 16.784 -11.805 -26.672 1.00 95.44 105 PRO A O 1
ATOM 898 N N . TRP A 1 106 ? 15.986 -10.121 -25.431 1.00 94.38 106 TRP A N 1
ATOM 899 C CA . TRP A 1 106 ? 16.388 -10.678 -24.134 1.00 94.38 106 TRP A CA 1
ATOM 900 C C . TRP A 1 106 ? 15.769 -12.051 -23.812 1.00 94.38 106 TRP A C 1
ATOM 902 O O . TRP A 1 106 ? 16.278 -12.760 -22.944 1.00 94.38 106 TRP A O 1
ATOM 912 N N . THR A 1 107 ? 14.691 -12.448 -24.496 1.00 95.00 107 THR A N 1
ATOM 913 C CA . THR A 1 107 ? 14.048 -13.765 -24.317 1.00 95.00 107 THR A CA 1
ATOM 914 C C . THR A 1 107 ? 14.810 -14.906 -24.991 1.00 95.00 107 THR A C 1
ATOM 916 O O . THR A 1 107 ? 14.701 -16.045 -24.547 1.00 95.00 107 THR A O 1
ATOM 919 N N . ARG A 1 108 ? 15.617 -14.609 -26.019 1.00 95.12 108 ARG A N 1
ATOM 920 C CA . ARG A 1 108 ? 16.351 -15.600 -26.826 1.00 95.12 108 ARG A CA 1
ATOM 921 C C . ARG A 1 108 ? 17.826 -15.749 -26.423 1.00 95.12 108 ARG A C 1
ATOM 923 O O . ARG A 1 108 ? 18.590 -16.377 -27.144 1.00 95.12 108 ARG A O 1
ATOM 930 N N . LEU A 1 109 ? 18.232 -15.186 -25.281 1.00 93.81 109 LEU A N 1
ATOM 931 C CA . LEU A 1 109 ? 19.616 -15.229 -24.795 1.00 93.81 109 LEU A CA 1
ATOM 932 C C . LEU A 1 109 ? 19.993 -16.607 -24.237 1.00 93.81 109 LEU A C 1
ATOM 934 O O . LEU A 1 109 ? 19.394 -17.073 -23.257 1.00 93.81 109 LEU A O 1
ATOM 938 N N . THR A 1 110 ? 21.045 -17.211 -24.790 1.00 95.19 110 THR A N 1
ATOM 939 C CA . THR A 1 110 ? 21.604 -18.477 -24.298 1.00 95.19 110 THR A CA 1
ATOM 940 C C . THR A 1 110 ? 22.382 -18.289 -22.988 1.00 95.19 110 THR A C 1
ATOM 942 O O . THR A 1 110 ? 22.678 -17.172 -22.553 1.00 95.19 110 THR A O 1
ATOM 945 N N . ALA A 1 111 ? 22.725 -19.391 -22.312 1.00 92.75 111 ALA A N 1
ATOM 946 C CA . ALA A 1 111 ? 23.555 -19.338 -21.104 1.00 92.75 111 ALA A CA 1
ATOM 947 C C . ALA A 1 111 ? 24.955 -18.757 -21.382 1.00 92.75 111 ALA A C 1
ATOM 949 O O . ALA A 1 111 ? 25.484 -18.022 -20.543 1.00 92.75 111 ALA A O 1
ATOM 950 N N . ALA A 1 112 ? 25.509 -19.045 -22.565 1.00 93.25 112 ALA A N 1
ATOM 951 C CA . ALA A 1 112 ? 26.777 -18.501 -23.035 1.00 93.25 112 ALA A CA 1
ATOM 952 C C . ALA A 1 112 ? 26.676 -16.990 -23.287 1.00 93.25 112 ALA A C 1
ATOM 954 O O . ALA A 1 112 ? 27.492 -16.241 -22.753 1.00 93.25 112 ALA A O 1
ATOM 955 N N . ASP A 1 113 ? 25.622 -16.529 -23.972 1.00 93.56 113 ASP A N 1
ATOM 956 C CA . ASP A 1 113 ? 25.397 -15.094 -24.222 1.00 93.56 113 ASP A CA 1
ATOM 957 C C 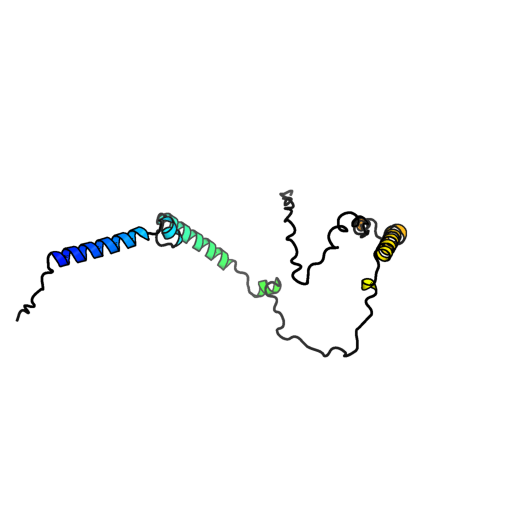. ASP A 1 113 ? 25.282 -14.323 -22.909 1.00 93.56 113 ASP A C 1
ATOM 959 O O . ASP A 1 113 ? 25.914 -13.289 -22.711 1.00 93.56 113 ASP A O 1
ATOM 963 N N . LYS A 1 114 ? 24.533 -14.866 -21.942 1.00 93.38 114 LYS A N 1
ATOM 964 C CA . LYS A 1 114 ? 24.415 -14.256 -20.613 1.00 93.38 114 LYS A CA 1
ATOM 965 C C . LYS A 1 114 ? 25.759 -14.213 -19.887 1.00 93.38 114 LYS A C 1
ATOM 967 O O . LYS A 1 114 ? 26.001 -13.266 -19.146 1.00 93.38 114 LYS A O 1
ATOM 972 N N . ALA A 1 115 ? 26.617 -15.221 -20.044 1.00 91.38 115 ALA A N 1
ATOM 973 C CA . ALA A 1 115 ? 27.950 -15.221 -19.444 1.00 91.38 115 ALA A CA 1
ATOM 974 C C . ALA A 1 115 ? 28.870 -14.173 -20.086 1.00 91.38 115 ALA A C 1
ATOM 976 O O . ALA A 1 115 ? 29.549 -13.450 -19.355 1.00 91.38 115 ALA A O 1
ATOM 977 N N . ALA A 1 116 ? 28.833 -14.045 -21.414 1.00 93.38 116 ALA A N 1
ATOM 978 C CA . ALA A 1 116 ? 29.563 -13.019 -22.152 1.00 93.38 116 ALA A CA 1
ATOM 979 C C . ALA A 1 116 ? 29.121 -11.607 -21.730 1.00 93.38 116 ALA A C 1
ATOM 981 O O . ALA A 1 116 ? 29.954 -10.821 -21.285 1.00 93.38 116 ALA A O 1
ATOM 982 N N . ILE A 1 117 ? 27.808 -11.344 -21.717 1.00 94.31 117 ILE A N 1
ATOM 983 C CA . ILE A 1 117 ? 27.229 -10.052 -21.308 1.00 94.31 117 ILE A CA 1
ATOM 984 C C . ILE A 1 117 ? 27.601 -9.703 -19.857 1.00 94.31 117 ILE A C 1
ATOM 986 O O . ILE A 1 117 ? 27.888 -8.551 -19.544 1.00 94.31 117 ILE A O 1
ATOM 990 N N . ARG A 1 118 ? 27.632 -10.681 -18.939 1.00 94.19 118 ARG A N 1
ATOM 991 C CA . ARG A 1 118 ? 28.084 -10.441 -17.554 1.00 94.19 118 ARG A CA 1
ATOM 992 C C . ARG A 1 118 ? 29.541 -9.995 -17.488 1.00 94.19 118 ARG A C 1
ATOM 994 O O . ARG A 1 118 ? 29.850 -9.088 -16.720 1.00 94.19 118 ARG A O 1
ATOM 1001 N N . LYS A 1 119 ? 30.420 -10.650 -18.252 1.00 94.00 119 LYS A N 1
ATOM 1002 C CA . LYS A 1 119 ? 31.848 -10.321 -18.293 1.00 94.00 119 LYS A CA 1
ATOM 1003 C C . LYS A 1 119 ? 32.057 -8.918 -18.860 1.00 94.00 119 LYS A C 1
ATOM 1005 O O . LYS A 1 119 ? 32.730 -8.116 -18.227 1.00 94.00 119 LYS A O 1
ATOM 1010 N N . GLU A 1 120 ? 31.418 -8.624 -19.987 1.00 95.81 120 GLU A N 1
ATOM 1011 C CA . GLU A 1 120 ? 31.471 -7.320 -20.652 1.00 95.81 120 GLU A CA 1
ATOM 1012 C C . GLU A 1 120 ? 30.968 -6.190 -19.742 1.00 95.81 120 GLU A C 1
ATOM 1014 O O . GLU A 1 120 ? 31.654 -5.189 -19.558 1.00 95.81 120 GLU A O 1
ATOM 1019 N N . LEU A 1 121 ? 29.820 -6.375 -19.078 1.00 95.62 121 LEU A N 1
ATOM 1020 C CA . LEU A 1 121 ? 29.272 -5.358 -18.175 1.00 95.62 121 LEU A CA 1
ATOM 1021 C C . LEU A 1 121 ? 30.121 -5.143 -16.920 1.00 95.62 121 LEU A C 1
ATOM 1023 O O . LEU A 1 121 ? 30.155 -4.027 -16.410 1.00 95.62 121 LEU A O 1
ATOM 1027 N N . ASN A 1 122 ? 30.749 -6.186 -16.375 1.00 94.12 122 ASN A N 1
ATOM 1028 C CA . A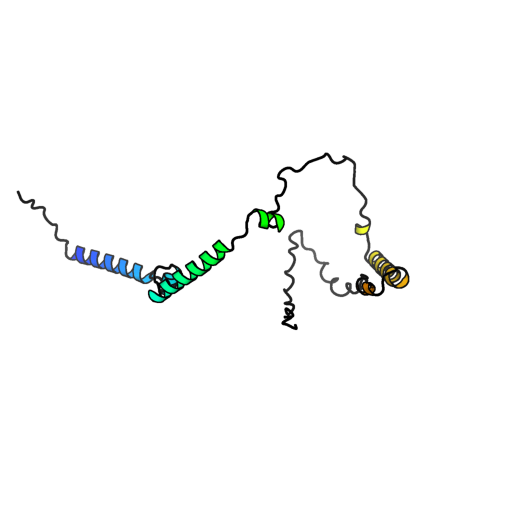SN A 1 122 ? 31.626 -6.027 -15.214 1.00 94.12 122 ASN A CA 1
ATOM 1029 C C . ASN A 1 122 ? 32.914 -5.291 -15.589 1.00 94.12 122 ASN A C 1
ATOM 1031 O O . ASN A 1 122 ? 33.330 -4.422 -14.829 1.00 94.12 122 ASN A O 1
ATOM 1035 N N . GLU A 1 123 ? 33.486 -5.597 -16.757 1.00 95.56 123 GLU A N 1
ATOM 1036 C CA . GLU A 1 123 ? 34.636 -4.879 -17.308 1.00 95.56 123 GLU A CA 1
ATOM 1037 C C . GLU A 1 123 ? 34.294 -3.392 -17.458 1.00 95.56 123 GLU A C 1
ATOM 1039 O O . GLU A 1 123 ? 34.857 -2.567 -16.741 1.00 95.56 123 GLU A O 1
ATOM 1044 N N . PHE A 1 124 ? 33.255 -3.074 -18.242 1.00 96.38 124 PHE A N 1
ATOM 1045 C CA . PHE A 1 124 ? 32.796 -1.704 -18.492 1.00 96.38 124 PHE A CA 1
ATOM 1046 C C . PHE A 1 124 ? 32.561 -0.907 -17.200 1.00 96.38 124 PHE A C 1
ATOM 1048 O O . PHE A 1 124 ? 33.029 0.219 -17.055 1.00 96.38 124 PHE A O 1
ATOM 1055 N N . LYS A 1 125 ? 31.872 -1.497 -16.215 1.00 94.25 125 LYS A N 1
ATOM 1056 C CA . LYS A 1 125 ? 31.555 -0.823 -14.944 1.00 94.25 125 LYS A CA 1
ATOM 1057 C C . LYS A 1 125 ? 32.767 -0.573 -14.051 1.00 94.25 125 LYS A C 1
ATOM 1059 O O . LYS A 1 125 ? 32.669 0.242 -13.137 1.00 94.25 125 LYS A O 1
ATOM 1064 N N . SER A 1 126 ? 33.845 -1.324 -14.252 1.00 90.19 126 SER A N 1
ATOM 1065 C CA . SER A 1 126 ? 35.052 -1.234 -13.433 1.00 90.19 126 SER A CA 1
ATOM 1066 C C . SER A 1 126 ? 36.124 -0.338 -14.048 1.00 90.19 126 SER A C 1
ATOM 1068 O O . SER A 1 126 ? 36.861 0.299 -13.297 1.00 90.19 126 SER A O 1
ATOM 1070 N N . THR A 1 127 ? 36.193 -0.262 -15.381 1.00 90.94 127 THR A N 1
ATOM 1071 C CA . THR A 1 127 ? 37.272 0.434 -16.095 1.00 90.94 127 THR A CA 1
ATOM 1072 C C . THR A 1 127 ? 36.820 1.684 -16.846 1.00 90.94 127 THR A C 1
ATOM 1074 O O . THR A 1 127 ? 37.581 2.646 -16.891 1.00 90.94 127 THR A O 1
ATOM 1077 N N . GLU A 1 128 ? 35.603 1.709 -17.395 1.00 96.00 128 GLU A N 1
ATOM 1078 C CA . GLU A 1 128 ? 35.149 2.778 -18.302 1.00 96.00 128 GLU A CA 1
ATOM 1079 C C . GLU A 1 128 ? 34.048 3.662 -17.698 1.00 96.00 128 GLU A C 1
ATOM 1081 O O . GLU A 1 128 ? 34.017 4.871 -17.919 1.00 96.00 128 GLU A O 1
ATOM 1086 N N . MET A 1 129 ? 33.146 3.087 -16.901 1.00 95.62 129 MET A N 1
ATOM 1087 C CA . MET A 1 129 ? 32.017 3.821 -16.335 1.00 95.62 129 MET A CA 1
ATOM 1088 C C . MET A 1 129 ? 32.464 4.770 -15.217 1.00 95.62 129 MET A C 1
ATOM 1090 O O . MET A 1 129 ? 32.850 4.337 -14.128 1.00 95.62 129 MET A O 1
ATOM 1094 N N . GLU A 1 130 ? 32.342 6.075 -15.455 1.00 93.56 130 GLU A N 1
ATOM 1095 C CA . GLU A 1 130 ? 32.645 7.084 -14.444 1.00 93.56 130 GLU A CA 1
ATOM 1096 C C . GLU A 1 130 ? 31.610 7.056 -13.308 1.00 93.56 130 GLU A C 1
ATOM 1098 O O . GLU A 1 130 ? 30.405 7.209 -13.515 1.00 93.56 130 GLU A O 1
ATOM 1103 N N . VAL A 1 131 ? 32.092 6.856 -12.079 1.00 94.25 131 VAL A N 1
ATOM 1104 C CA . VAL A 1 131 ? 31.279 6.878 -10.859 1.00 94.25 131 VAL A CA 1
ATOM 1105 C C . VAL A 1 131 ? 32.019 7.671 -9.795 1.00 94.25 131 VAL A C 1
ATOM 1107 O O . VAL A 1 131 ? 33.190 7.399 -9.512 1.00 94.25 131 VAL A O 1
ATOM 1110 N N . HIS A 1 132 ? 31.307 8.612 -9.172 1.00 95.00 132 HIS A N 1
ATOM 1111 C CA . HIS A 1 132 ? 31.816 9.400 -8.054 1.00 95.00 132 HIS A CA 1
ATOM 1112 C C . HIS A 1 132 ? 32.339 8.490 -6.934 1.00 95.00 132 HIS A C 1
ATOM 1114 O O . HIS A 1 132 ? 31.692 7.500 -6.584 1.00 95.00 132 HIS A O 1
ATOM 1120 N N . GLU A 1 133 ? 33.479 8.838 -6.334 1.00 92.81 133 GLU A N 1
ATOM 1121 C CA . GLU A 1 133 ? 34.199 7.980 -5.380 1.00 92.81 133 GLU A CA 1
ATOM 1122 C C . GLU A 1 133 ? 33.310 7.489 -4.228 1.00 92.81 133 GLU A C 1
ATOM 1124 O O . GLU A 1 133 ? 33.283 6.295 -3.929 1.00 92.81 133 GLU A O 1
ATOM 1129 N N . LEU A 1 134 ? 32.492 8.382 -3.658 1.00 94.06 134 LEU A N 1
ATOM 1130 C CA . LEU A 1 134 ? 31.559 8.052 -2.571 1.00 94.06 134 LEU A CA 1
ATOM 1131 C C . LEU A 1 134 ? 30.440 7.087 -2.984 1.00 94.06 134 LEU A C 1
ATOM 1133 O O . LEU A 1 134 ? 29.897 6.397 -2.130 1.00 94.06 134 LEU A O 1
ATOM 1137 N N . SER A 1 135 ? 30.094 7.014 -4.268 1.00 95.88 135 SER A N 1
ATOM 1138 C CA . SER A 1 135 ? 28.990 6.196 -4.786 1.00 95.88 135 SER A CA 1
ATOM 1139 C C . SER A 1 135 ? 29.462 4.903 -5.450 1.00 95.88 135 SER A C 1
ATOM 1141 O O . SER A 1 135 ? 28.626 4.101 -5.859 1.00 95.88 135 SER A O 1
ATOM 1143 N N . ARG A 1 136 ? 30.778 4.644 -5.519 1.00 91.00 136 ARG A N 1
ATOM 1144 C CA . ARG A 1 136 ? 31.338 3.430 -6.146 1.00 91.00 136 ARG A CA 1
ATOM 1145 C C . ARG A 1 136 ? 30.803 2.125 -5.552 1.00 91.00 136 ARG A C 1
ATOM 1147 O O . ARG A 1 136 ? 30.671 1.138 -6.265 1.00 91.00 136 ARG A O 1
ATOM 1154 N N . HIS A 1 137 ? 30.430 2.125 -4.274 1.00 90.44 137 HIS A N 1
ATOM 1155 C CA . HIS A 1 137 ? 29.823 0.971 -3.604 1.00 90.44 137 HIS A CA 1
ATOM 1156 C C . HIS A 1 137 ? 28.412 0.617 -4.122 1.00 90.44 137 HIS A C 1
ATOM 1158 O O . HIS A 1 137 ? 27.932 -0.486 -3.876 1.00 90.44 137 HIS A O 1
ATOM 1164 N N . LEU A 1 138 ? 27.749 1.525 -4.850 1.00 92.94 138 LEU A N 1
ATOM 1165 C CA . LEU A 1 138 ? 26.443 1.295 -5.482 1.00 92.94 138 LEU A CA 1
ATOM 1166 C C . LEU A 1 138 ? 26.566 0.666 -6.877 1.00 92.94 138 LEU A C 1
ATOM 1168 O O . LEU A 1 138 ? 25.558 0.258 -7.462 1.00 92.94 138 LEU A O 1
ATOM 1172 N N . THR A 1 139 ? 27.783 0.571 -7.426 1.00 91.56 139 THR A N 1
ATOM 1173 C CA . THR A 1 139 ? 28.023 -0.035 -8.735 1.00 91.56 139 THR A CA 1
ATOM 1174 C C . THR A 1 139 ? 27.648 -1.513 -8.701 1.00 91.56 139 THR A C 1
ATOM 1176 O O . THR A 1 139 ? 28.341 -2.357 -8.135 1.00 91.56 139 THR A O 1
ATOM 1179 N N . ARG A 1 140 ? 26.522 -1.846 -9.338 1.00 92.50 140 ARG A N 1
ATOM 1180 C CA . ARG A 1 140 ? 26.006 -3.216 -9.387 1.00 92.50 140 ARG A CA 1
ATOM 1181 C C . ARG A 1 140 ? 26.843 -4.087 -10.324 1.00 92.50 140 ARG A C 1
ATOM 1183 O O . ARG A 1 140 ? 26.593 -4.112 -11.535 1.00 92.50 140 ARG A O 1
ATOM 1190 N N . LEU A 1 141 ? 27.769 -4.850 -9.757 1.00 88.81 141 LEU A N 1
ATOM 1191 C CA . LEU A 1 141 ? 28.485 -5.927 -10.445 1.00 88.81 141 LEU A CA 1
ATOM 1192 C C . LEU A 1 141 ? 27.625 -7.197 -10.519 1.00 88.81 141 LEU A C 1
ATOM 1194 O O . LEU A 1 141 ? 26.819 -7.479 -9.629 1.00 88.81 141 LEU A O 1
ATOM 1198 N N . VAL A 1 142 ? 27.768 -7.966 -11.598 1.00 87.06 142 VAL A N 1
ATOM 1199 C CA . VAL A 1 142 ? 27.022 -9.212 -11.800 1.00 87.06 142 VAL A CA 1
ATOM 1200 C C . VAL A 1 142 ? 27.885 -10.403 -11.384 1.00 87.06 142 VAL A C 1
ATOM 1202 O O . VAL A 1 142 ? 28.857 -10.735 -12.059 1.00 87.06 142 VAL A O 1
ATOM 1205 N N . LEU A 1 143 ? 27.524 -11.057 -10.276 1.00 76.06 143 LEU A N 1
ATOM 1206 C CA . LEU A 1 143 ? 28.226 -12.238 -9.761 1.00 76.06 143 LEU A CA 1
ATOM 1207 C C . LEU A 1 143 ? 27.923 -13.475 -10.623 1.00 76.06 143 LEU A C 1
ATOM 1209 O O . LEU A 1 143 ? 26.774 -13.742 -10.975 1.00 76.06 143 LEU A O 1
ATOM 1213 N N . THR A 1 144 ? 28.951 -14.255 -10.950 1.00 59.34 144 THR A N 1
ATOM 1214 C CA . THR A 1 144 ? 28.869 -15.443 -11.820 1.00 59.34 144 THR A CA 1
ATOM 1215 C C . THR A 1 144 ? 28.522 -16.743 -11.077 1.00 59.34 144 THR A C 1
ATOM 1217 O O . THR A 1 144 ? 28.553 -17.811 -11.680 1.00 59.34 144 THR A O 1
ATOM 1220 N N . PHE A 1 145 ? 28.157 -16.684 -9.791 1.00 54.00 145 PHE A N 1
ATOM 1221 C CA . PHE A 1 145 ? 28.156 -17.857 -8.900 1.00 54.00 145 PHE A CA 1
ATOM 1222 C C . PHE A 1 145 ? 26.886 -18.731 -8.884 1.00 54.00 145 PHE A C 1
ATOM 1224 O O . PHE A 1 145 ? 26.823 -19.700 -8.136 1.00 54.00 145 PHE A O 1
ATOM 1231 N N . TYR A 1 146 ? 25.877 -18.461 -9.712 1.00 53.47 146 TYR A N 1
ATOM 1232 C CA . TYR A 1 146 ? 24.733 -19.371 -9.865 1.00 53.47 146 TYR A CA 1
ATOM 1233 C C . TYR A 1 146 ? 24.888 -20.210 -11.135 1.00 53.47 146 TYR A C 1
ATOM 1235 O O . TYR A 1 146 ? 24.315 -19.889 -12.173 1.00 53.47 146 TYR A O 1
ATOM 1243 N N . SER A 1 147 ? 25.679 -21.283 -11.068 1.00 52.22 147 SER A N 1
ATOM 1244 C CA . SER A 1 147 ? 25.546 -22.373 -12.052 1.00 52.22 147 SER A CA 1
ATOM 1245 C C . SER A 1 147 ? 25.842 -23.785 -11.537 1.00 52.22 147 SER A C 1
ATOM 1247 O O . SER A 1 147 ? 25.510 -24.727 -12.242 1.00 52.22 147 SER A O 1
ATOM 1249 N N . SER A 1 148 ? 26.339 -23.979 -10.307 1.00 44.78 148 SER A N 1
ATOM 1250 C CA . SER A 1 148 ? 26.711 -25.334 -9.848 1.00 44.78 148 SER A CA 1
ATOM 1251 C C . SER A 1 148 ? 25.708 -26.039 -8.920 1.00 44.78 148 SER A C 1
ATOM 1253 O O . SER A 1 148 ? 25.908 -27.213 -8.649 1.00 44.78 148 SER A O 1
ATOM 1255 N N . ILE A 1 149 ? 24.648 -25.381 -8.414 1.00 49.75 149 ILE A N 1
ATOM 1256 C CA . ILE A 1 149 ? 23.740 -25.993 -7.404 1.00 49.75 149 ILE A CA 1
ATOM 1257 C C . ILE A 1 149 ? 22.295 -26.220 -7.901 1.00 49.75 149 ILE A C 1
ATOM 1259 O O . ILE A 1 149 ? 21.536 -26.937 -7.263 1.00 49.75 149 ILE A O 1
ATOM 1263 N N . THR A 1 150 ? 21.884 -25.703 -9.064 1.00 48.91 150 THR A N 1
ATOM 1264 C CA . THR A 1 150 ? 20.475 -25.817 -9.515 1.00 48.91 150 THR A CA 1
ATOM 1265 C C . THR A 1 150 ? 20.255 -26.494 -10.869 1.00 48.91 150 THR A C 1
ATOM 1267 O O . THR A 1 150 ? 19.130 -26.483 -11.361 1.00 48.91 150 THR A O 1
ATOM 1270 N N . GLN A 1 151 ? 21.268 -27.125 -11.474 1.00 48.31 151 GLN A N 1
ATOM 1271 C CA . GLN A 1 151 ? 21.089 -27.810 -12.767 1.00 48.31 151 GLN A CA 1
ATOM 1272 C C . GLN A 1 151 ? 20.677 -29.291 -12.690 1.00 48.31 151 GLN A C 1
ATOM 1274 O O . GLN A 1 151 ? 20.260 -29.825 -13.712 1.00 48.31 151 GLN A O 1
ATOM 1279 N N . GLU A 1 152 ? 20.679 -29.938 -11.518 1.00 40.06 152 GLU A N 1
ATOM 1280 C CA . GLU A 1 152 ? 20.305 -31.364 -11.405 1.00 40.06 152 GLU A CA 1
ATOM 1281 C C . GLU A 1 152 ? 18.842 -31.662 -11.021 1.00 40.06 152 GLU A C 1
ATOM 1283 O O . GLU A 1 152 ? 18.484 -32.824 -10.869 1.00 40.06 152 GLU A O 1
ATOM 1288 N N . LEU A 1 153 ? 17.949 -30.670 -10.918 1.00 42.97 153 LEU A N 1
ATOM 1289 C CA . LEU A 1 153 ? 16.564 -30.927 -10.470 1.00 42.97 153 LEU A CA 1
ATOM 1290 C C . LEU A 1 153 ? 15.440 -30.487 -11.416 1.00 42.97 153 LEU A C 1
ATOM 1292 O O . LEU A 1 153 ? 14.282 -30.504 -11.016 1.00 42.97 153 LEU A O 1
ATOM 1296 N N . CYS A 1 154 ? 15.735 -30.165 -12.680 1.00 36.94 154 CYS A N 1
ATOM 1297 C CA . CYS A 1 154 ? 14.697 -29.765 -13.646 1.00 36.94 154 CYS A CA 1
ATOM 1298 C C . CYS A 1 154 ? 14.640 -30.611 -14.932 1.00 36.94 154 CYS A C 1
ATOM 1300 O O . CYS A 1 154 ? 14.051 -30.173 -15.918 1.00 36.94 154 CYS A O 1
ATOM 1302 N N . ILE A 1 155 ? 15.196 -31.830 -14.934 1.00 43.44 155 ILE A N 1
ATOM 1303 C CA . ILE A 1 155 ? 14.925 -32.836 -15.979 1.00 43.44 155 ILE A CA 1
ATOM 1304 C C . ILE A 1 155 ? 14.212 -34.035 -15.343 1.00 43.44 155 ILE A C 1
ATOM 1306 O O . ILE A 1 155 ? 14.708 -35.151 -15.302 1.00 43.44 155 ILE A O 1
ATOM 1310 N N . SER A 1 156 ? 13.022 -33.800 -14.803 1.00 36.50 156 SER A N 1
ATOM 1311 C CA . SER A 1 156 ? 11.965 -34.812 -14.795 1.00 36.50 156 SER A CA 1
ATOM 1312 C C . SER A 1 156 ? 10.631 -34.078 -14.755 1.00 36.50 156 SER A C 1
ATOM 1314 O O . SER A 1 156 ? 10.423 -33.168 -13.957 1.00 36.50 156 SER A O 1
ATOM 1316 N N . GLY A 1 157 ? 9.792 -34.368 -15.746 1.00 41.78 157 GLY A N 1
ATOM 1317 C CA . GLY A 1 157 ? 8.584 -33.609 -16.025 1.00 41.78 157 GLY A CA 1
ATOM 1318 C C . GLY A 1 157 ? 7.571 -33.634 -14.885 1.00 41.78 157 GLY A C 1
ATOM 1319 O O . GLY A 1 157 ? 7.349 -34.663 -14.255 1.00 41.78 157 GLY A O 1
ATOM 1320 N N . ALA A 1 158 ? 6.886 -32.512 -14.701 1.00 33.78 158 ALA A N 1
ATOM 1321 C CA . ALA A 1 158 ? 5.541 -32.489 -14.156 1.00 33.78 158 ALA A CA 1
ATOM 1322 C C . ALA A 1 158 ? 4.799 -31.275 -14.722 1.00 33.78 158 ALA A C 1
ATOM 1324 O O . ALA A 1 158 ? 5.362 -30.192 -14.876 1.00 33.78 158 ALA A O 1
ATOM 1325 N N . SER A 1 159 ? 3.549 -31.524 -15.092 1.00 36.16 159 SER A N 1
ATOM 1326 C CA . SER A 1 159 ? 2.603 -30.616 -15.719 1.00 36.16 159 SER A CA 1
ATOM 1327 C C . SER A 1 159 ? 2.455 -29.263 -15.025 1.00 36.16 159 SER A C 1
ATOM 1329 O O . SER A 1 159 ? 2.662 -29.106 -13.826 1.00 36.16 159 SER A O 1
ATOM 1331 N N . SER A 1 160 ? 2.004 -28.307 -15.832 1.00 47.16 160 SER A N 1
ATOM 1332 C CA . SER A 1 160 ? 1.246 -27.122 -15.447 1.00 47.16 160 SER A CA 1
ATOM 1333 C C . SER A 1 160 ? 0.431 -27.297 -14.160 1.00 47.16 160 SER A C 1
ATOM 1335 O O . SER A 1 160 ? -0.580 -27.984 -14.185 1.00 47.16 160 SER A O 1
ATOM 1337 N N . GLU A 1 161 ? 0.854 -26.654 -13.074 1.00 45.81 161 GLU A N 1
ATOM 1338 C CA . GLU A 1 161 ? 0.034 -25.868 -12.140 1.00 45.81 161 GLU A CA 1
ATOM 1339 C C . GLU A 1 161 ? 0.891 -25.447 -10.932 1.00 45.81 161 GLU A C 1
ATOM 1341 O O . GLU A 1 161 ? 1.666 -26.224 -10.391 1.00 45.81 161 GLU A O 1
ATOM 1346 N N . GLN A 1 162 ? 0.719 -24.194 -10.498 1.00 44.50 162 GLN A N 1
ATOM 1347 C CA . GLN A 1 162 ? 1.119 -23.677 -9.179 1.00 44.50 162 GLN A CA 1
ATOM 1348 C C . GLN A 1 162 ? 2.625 -23.547 -8.884 1.00 44.50 162 GLN A C 1
ATOM 1350 O O . GLN A 1 162 ? 3.178 -24.203 -8.006 1.00 44.50 162 GLN A O 1
ATOM 1355 N N . PHE A 1 163 ? 3.254 -22.515 -9.455 1.00 36.22 163 PHE A N 1
ATOM 1356 C CA . PHE A 1 163 ? 4.356 -21.847 -8.755 1.00 36.22 163 PHE A CA 1
ATOM 1357 C C . PHE A 1 163 ? 3.780 -20.971 -7.634 1.00 36.22 163 PHE A C 1
ATOM 1359 O O . PHE A 1 163 ? 3.482 -19.792 -7.823 1.00 36.22 163 PHE A O 1
ATOM 1366 N N . ARG A 1 164 ? 3.600 -21.560 -6.449 1.00 40.09 164 ARG A N 1
ATOM 1367 C CA . ARG A 1 164 ? 3.497 -20.793 -5.204 1.00 40.09 164 ARG A CA 1
ATOM 1368 C C . ARG A 1 164 ? 4.927 -20.422 -4.776 1.00 40.09 164 ARG A C 1
ATOM 1370 O O . ARG A 1 164 ? 5.770 -21.317 -4.745 1.00 40.09 164 ARG A O 1
ATOM 1377 N N . PRO A 1 165 ? 5.240 -19.163 -4.430 1.00 39.56 165 PRO A N 1
ATOM 1378 C CA . PRO A 1 165 ? 6.537 -18.851 -3.841 1.00 39.56 165 PRO A CA 1
ATOM 1379 C C . PRO A 1 165 ? 6.639 -19.529 -2.469 1.00 39.56 165 PRO A C 1
ATOM 1381 O O . PRO A 1 165 ? 5.755 -19.349 -1.628 1.00 39.56 165 PRO A O 1
ATOM 1384 N N . CYS A 1 166 ? 7.701 -20.306 -2.234 1.00 36.41 166 CYS A N 1
ATOM 1385 C CA . CYS A 1 166 ? 8.046 -20.759 -0.887 1.00 36.41 166 CYS A CA 1
ATOM 1386 C C . CYS A 1 166 ? 8.274 -19.530 0.013 1.00 36.41 166 CYS A C 1
ATOM 1388 O O . CYS A 1 166 ? 8.916 -18.572 -0.431 1.00 36.41 166 CYS A O 1
ATOM 1390 N N . PRO A 1 167 ? 7.758 -19.526 1.255 1.00 42.25 167 PRO A N 1
ATOM 1391 C CA . PRO A 1 167 ? 7.873 -18.385 2.146 1.00 42.25 167 PRO A CA 1
ATOM 1392 C C . PRO A 1 167 ? 9.347 -18.207 2.501 1.00 42.25 167 PRO A C 1
ATOM 1394 O O . PRO A 1 167 ? 9.960 -19.088 3.106 1.00 42.25 167 PRO A O 1
ATOM 1397 N N . ALA A 1 168 ? 9.930 -17.079 2.095 1.00 40.62 168 ALA A N 1
ATOM 1398 C CA . ALA A 1 168 ? 11.246 -16.693 2.566 1.00 40.62 168 ALA A CA 1
ATOM 1399 C C . ALA A 1 168 ? 11.186 -16.621 4.093 1.00 40.62 168 ALA A C 1
ATOM 1401 O O . ALA A 1 168 ? 10.365 -15.898 4.664 1.00 40.62 168 ALA A O 1
ATOM 1402 N N . ALA A 1 169 ? 12.033 -17.426 4.730 1.00 36.97 169 ALA A N 1
ATOM 1403 C CA . ALA A 1 169 ? 12.292 -17.380 6.149 1.00 36.97 169 ALA A CA 1
ATOM 1404 C C . ALA A 1 169 ? 12.492 -15.920 6.570 1.00 36.97 169 ALA A C 1
ATOM 1406 O O . ALA A 1 169 ? 13.362 -15.218 6.051 1.00 36.97 169 ALA A O 1
ATOM 1407 N N . VAL A 1 170 ? 11.650 -15.474 7.498 1.00 43.09 170 VAL A N 1
ATOM 1408 C CA . VAL A 1 170 ? 11.803 -14.212 8.211 1.00 43.09 170 VAL A CA 1
ATOM 1409 C C . VAL A 1 170 ? 13.081 -14.337 9.037 1.00 43.09 170 VAL A C 1
ATOM 1411 O O . VAL A 1 170 ? 13.062 -14.797 10.175 1.00 43.09 170 VAL A O 1
ATOM 1414 N N . ALA A 1 171 ? 14.215 -13.981 8.438 1.00 39.88 171 ALA A N 1
ATOM 1415 C CA . ALA A 1 171 ? 15.425 -13.695 9.181 1.00 39.88 171 ALA A CA 1
ATOM 1416 C C . ALA A 1 171 ? 15.165 -12.392 9.940 1.00 39.88 171 ALA A C 1
ATOM 1418 O O . ALA A 1 171 ? 15.134 -11.302 9.368 1.00 39.88 171 ALA A O 1
ATOM 1419 N N . GLN A 1 172 ? 14.895 -12.539 11.233 1.00 37.47 172 GLN A N 1
ATOM 1420 C CA . GLN A 1 172 ? 14.887 -11.461 12.207 1.00 37.47 172 GLN A CA 1
ATOM 1421 C C . GLN A 1 172 ? 16.244 -10.751 12.138 1.00 37.47 172 GLN A C 1
ATOM 1423 O O . GLN A 1 172 ? 17.252 -11.278 12.605 1.00 37.47 172 GLN A O 1
ATOM 1428 N N . LEU A 1 173 ? 16.285 -9.563 11.536 1.00 39.72 173 LEU A N 1
ATOM 1429 C CA . LEU A 1 173 ? 17.379 -8.634 11.785 1.00 39.72 173 LEU A CA 1
ATOM 1430 C C . LEU A 1 173 ? 17.180 -8.066 13.197 1.00 39.72 173 LEU A C 1
ATOM 1432 O O . LEU A 1 173 ? 16.064 -7.641 13.516 1.00 39.72 173 LEU A O 1
ATOM 1436 N N . PRO A 1 174 ? 18.212 -8.054 14.057 1.00 41.62 174 PRO A N 1
ATOM 1437 C CA . PRO A 1 174 ? 18.104 -7.418 15.355 1.00 41.62 174 PRO A CA 1
ATOM 1438 C C . PRO A 1 174 ? 17.909 -5.917 15.140 1.00 41.62 174 PRO A C 1
ATOM 1440 O O . PRO A 1 174 ? 18.704 -5.247 14.482 1.00 41.62 174 PRO A O 1
ATOM 1443 N N . TYR A 1 175 ? 16.812 -5.408 15.692 1.00 39.62 175 TYR A N 1
ATOM 1444 C CA . TYR A 1 175 ? 16.513 -3.990 15.795 1.00 39.62 175 TYR A CA 1
ATOM 1445 C C . TYR A 1 175 ? 17.635 -3.339 16.614 1.00 39.62 175 TYR A C 1
ATOM 1447 O O . TYR A 1 175 ? 17.715 -3.526 17.829 1.00 39.62 175 TYR A O 1
ATOM 1455 N N . ALA A 1 176 ? 18.547 -2.630 15.947 1.00 42.12 176 ALA A N 1
ATOM 1456 C CA . ALA A 1 176 ? 19.536 -1.804 16.620 1.00 42.12 176 ALA A CA 1
ATOM 1457 C C . ALA A 1 176 ? 18.791 -0.654 17.305 1.00 42.12 176 ALA A C 1
ATOM 1459 O O . ALA A 1 176 ? 18.320 0.290 16.674 1.00 42.12 176 ALA A O 1
ATOM 1460 N N . SER A 1 177 ? 18.629 -0.801 18.615 1.00 40.81 177 SER A N 1
ATOM 1461 C CA . SER A 1 177 ? 18.094 0.210 19.509 1.00 40.81 177 SER A CA 1
ATOM 1462 C C . SER A 1 177 ? 19.127 1.328 19.650 1.00 40.81 177 SER A C 1
ATOM 1464 O O . SER A 1 177 ? 20.095 1.193 20.395 1.00 40.81 177 SER A O 1
ATOM 1466 N N . SER A 1 178 ? 18.950 2.431 18.923 1.00 42.31 178 SER A N 1
ATOM 1467 C CA . SER A 1 178 ? 19.644 3.683 19.233 1.00 42.31 178 SER A CA 1
ATOM 1468 C C . SER A 1 178 ? 18.873 4.407 20.333 1.00 42.31 178 SER A C 1
ATOM 1470 O O . SER A 1 178 ? 18.036 5.269 20.075 1.00 42.31 178 SER A O 1
ATOM 1472 N N . HIS A 1 179 ? 19.154 4.024 21.579 1.00 40.47 179 HIS A N 1
ATOM 1473 C CA . HIS A 1 179 ? 18.967 4.905 22.724 1.00 40.47 179 HIS A CA 1
ATOM 1474 C C . HIS A 1 179 ? 20.102 5.938 22.750 1.00 40.47 179 HIS A C 1
ATOM 1476 O O . HIS A 1 179 ? 21.268 5.565 22.697 1.00 40.47 179 HIS A O 1
ATOM 1482 N N . HIS A 1 180 ? 19.701 7.207 22.862 1.00 40.03 180 HIS A N 1
ATOM 1483 C CA . HIS A 1 180 ? 20.382 8.345 23.490 1.00 40.03 180 HIS A CA 1
ATOM 1484 C C . HIS A 1 180 ? 21.880 8.585 23.253 1.00 40.03 180 HIS A C 1
ATOM 1486 O O . HIS A 1 180 ? 22.718 7.868 23.786 1.00 40.03 180 HIS A O 1
ATOM 1492 N N . LEU A 1 181 ? 22.185 9.759 22.690 1.00 40.94 181 LEU A N 1
ATOM 1493 C CA . LEU A 1 181 ? 23.054 10.743 23.346 1.00 40.94 181 LEU A CA 1
ATOM 1494 C C . LEU A 1 181 ? 22.713 12.162 22.850 1.00 40.94 181 LEU A C 1
ATOM 1496 O O . LEU A 1 181 ? 22.677 12.387 21.646 1.00 40.94 181 LEU A O 1
ATOM 1500 N N . GLU A 1 182 ? 22.397 13.001 23.846 1.00 40.12 182 GLU A N 1
ATOM 1501 C CA . GLU A 1 182 ? 22.300 14.479 23.943 1.00 40.12 182 GLU A CA 1
ATOM 1502 C C . GLU A 1 182 ? 21.628 15.313 22.839 1.00 40.12 182 GLU A C 1
ATOM 1504 O O . GLU A 1 182 ? 22.170 15.453 21.724 1.00 40.12 182 GLU A O 1
#

Organism: Galemys pyrenaicus (NCBI:txid202257)

Sequence (182 aa):
MSPQGPGRLMTPRGYEMVQKLFLDLFRRRLSQRPTAEELEQRNILKPRNEQEEQEEKREIKRRLTRKLSQRPTVEELRERKILIRFSDYVEVADAQDYDRRADKPWTRLTAADKAAIRKELNEFKSTEMEVHELSRHLTRLVLTFYSSITQELCISGASSEQFRPCPAAVAQLPYASSHHLE

Secondary structure (DSSP, 8-state):
--------PPPHHHHHHHHHHHHHHHHHHHHTPPPHHHHHHTTSS--S-HHHHHHHHHHHHHHHHHHHHTPPPHHHHHHTTSSPPPPS-----PPP-S------GGGG--HHHHHHHHHHHHHHHHHTS---GGGGGG--------SSSSSSSSSS---S---PPPPP--------------

pLDDT: mean 77.86, std 21.04, range [33.78, 97.31]

Foldseek 3Di:
DDDDDPPPDQDPVRVVVVVVVVVVVVVVCVVPPDDPVVCVVVVNDPPDDPVVVVVVVVVVVVVVVVCVVPDDDPVVCVVVVVPPDDPPDDDDDDDDDDDPDDDDVVVVADPVNVVVVLVVLQCCLVPPDDDDPVCNVVRDRDDPPPDDPPPPPPPDDDDDDDPDPDDDPPPDDPDPDPDDDD

Radius of gyration: 39.64 Å; chains: 1; bounding box: 108×65×79 Å